Protein AF-A0A532EPL6-F1 (afdb_monomer_lite)

pLDDT: mean 80.37, std 11.19, range [48.78, 91.88]

Secondary structure (DSSP, 8-state):
-BTTTTEEEEEEE-SSSEEEEEEEHHHH-SS-TT----HHHHHHHHHHTHHHHHHHHHHHHHT---S-EEE-GGGG-

Structure (mmCIF, N/CA/C/O backbone):
data_AF-A0A532EPL6-F1
#
_entry.id   AF-A0A532EPL6-F1
#
loop_
_atom_site.group_PDB
_atom_site.id
_atom_site.type_symbol
_atom_site.label_atom_id
_atom_site.label_alt_id
_atom_site.label_comp_id
_atom_site.label_asym_id
_atom_site.label_entity_id
_atom_site.label_seq_id
_atom_site.pdbx_PDB_ins_code
_atom_site.Cartn_x
_atom_site.Cartn_y
_atom_site.Cartn_z
_atom_site.occupancy
_atom_site.B_iso_or_equiv
_atom_site.auth_seq_id
_atom_site.auth_comp_id
_atom_site.auth_asym_id
_atom_site.auth_atom_id
_atom_site.pdbx_PDB_model_num
ATOM 1 N N . TYR A 1 1 ? 7.612 -6.479 -3.790 1.00 70.19 1 TYR A N 1
ATOM 2 C CA . TYR A 1 1 ? 6.416 -6.207 -4.621 1.00 70.19 1 TYR A CA 1
ATOM 3 C C . TYR A 1 1 ? 5.802 -7.534 -5.073 1.00 70.19 1 TYR A C 1
ATOM 5 O O . TYR A 1 1 ? 6.520 -8.523 -5.116 1.00 70.19 1 TYR A O 1
ATOM 13 N N . ASP A 1 2 ? 4.492 -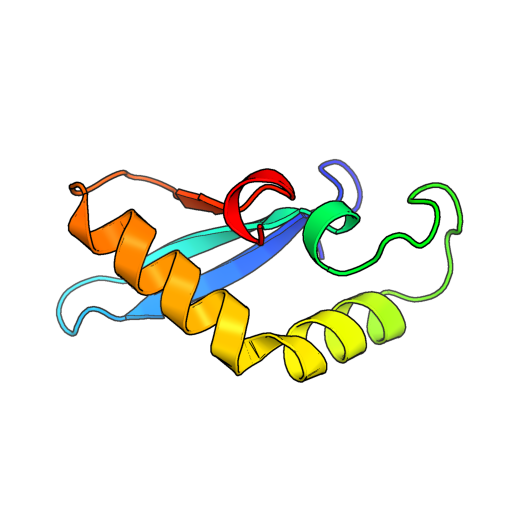7.610 -5.325 1.00 74.69 2 ASP A N 1
ATOM 14 C CA . ASP A 1 2 ? 3.856 -8.816 -5.878 1.00 74.69 2 ASP A CA 1
ATOM 15 C C . ASP A 1 2 ? 3.823 -8.710 -7.405 1.00 74.69 2 ASP A C 1
ATOM 17 O O . ASP A 1 2 ? 3.048 -7.932 -7.966 1.00 74.69 2 ASP A O 1
ATOM 21 N N . ALA A 1 3 ? 4.681 -9.485 -8.070 1.00 70.06 3 ALA A N 1
ATOM 22 C CA . ALA A 1 3 ? 4.800 -9.483 -9.524 1.00 70.06 3 ALA A CA 1
ATOM 23 C C . ALA A 1 3 ? 3.608 -10.140 -10.236 1.00 70.06 3 ALA A C 1
ATOM 25 O O . ALA A 1 3 ? 3.288 -9.753 -11.359 1.00 70.06 3 ALA A O 1
ATOM 26 N N . ALA A 1 4 ? 2.937 -11.102 -9.595 1.00 74.44 4 ALA A N 1
ATOM 27 C CA . ALA A 1 4 ? 1.798 -11.803 -10.180 1.00 74.44 4 ALA A CA 1
ATOM 28 C C . ALA A 1 4 ? 0.536 -10.933 -10.129 1.00 74.44 4 ALA A C 1
ATOM 30 O O . ALA A 1 4 ? -0.189 -10.825 -11.117 1.00 74.44 4 ALA A O 1
ATOM 31 N N . ALA A 1 5 ? 0.308 -10.265 -8.996 1.00 75.00 5 ALA A N 1
ATOM 32 C CA . ALA A 1 5 ? -0.832 -9.375 -8.795 1.00 75.00 5 ALA A CA 1
ATOM 33 C C . ALA A 1 5 ? -0.553 -7.912 -9.187 1.00 75.00 5 ALA A C 1
ATOM 35 O O . ALA A 1 5 ? -1.474 -7.097 -9.170 1.00 75.00 5 ALA A O 1
ATOM 36 N N . LYS A 1 6 ? 0.700 -7.569 -9.519 1.00 81.44 6 LYS A N 1
ATOM 37 C CA . LYS A 1 6 ? 1.171 -6.208 -9.836 1.00 81.44 6 LYS A CA 1
ATOM 38 C C . LYS A 1 6 ? 0.792 -5.190 -8.755 1.00 81.44 6 LYS A C 1
ATOM 40 O O . LYS A 1 6 ? 0.237 -4.123 -9.028 1.00 81.44 6 LYS A O 1
ATOM 45 N N . ARG A 1 7 ? 1.066 -5.541 -7.497 1.00 85.06 7 ARG A N 1
ATOM 46 C CA . ARG A 1 7 ? 0.656 -4.770 -6.312 1.00 85.06 7 ARG A CA 1
ATOM 47 C C . ARG A 1 7 ? 1.793 -4.623 -5.309 1.00 85.06 7 ARG A C 1
ATOM 49 O O . ARG A 1 7 ? 2.614 -5.520 -5.136 1.00 85.06 7 ARG A O 1
ATOM 56 N N . ILE A 1 8 ? 1.823 -3.498 -4.606 1.00 86.25 8 ILE A N 1
ATOM 57 C CA . ILE A 1 8 ? 2.711 -3.255 -3.467 1.00 86.25 8 ILE A CA 1
ATOM 58 C C . ILE A 1 8 ? 1.896 -3.432 -2.190 1.00 86.25 8 ILE A C 1
ATOM 60 O O . ILE A 1 8 ? 0.854 -2.799 -2.029 1.00 86.25 8 ILE A O 1
ATOM 64 N N . ARG A 1 9 ? 2.359 -4.298 -1.286 1.00 88.75 9 ARG A N 1
ATOM 65 C CA . ARG A 1 9 ? 1.760 -4.476 0.040 1.00 88.75 9 ARG A CA 1
ATOM 66 C C . ARG A 1 9 ? 2.454 -3.565 1.044 1.00 88.75 9 ARG A C 1
ATOM 68 O O . ARG A 1 9 ? 3.679 -3.550 1.105 1.00 88.75 9 ARG A O 1
ATOM 75 N N . PHE A 1 10 ? 1.667 -2.895 1.873 1.00 89.56 10 PHE A N 1
ATOM 76 C CA . PHE A 1 10 ? 2.141 -2.210 3.069 1.00 89.56 10 PHE A CA 1
ATOM 77 C C . PHE A 1 10 ? 1.170 -2.450 4.230 1.00 89.56 10 PHE A C 1
ATOM 79 O O . PHE A 1 10 ? 0.073 -2.979 4.047 1.00 89.56 10 PHE A O 1
ATOM 86 N N . VAL A 1 11 ? 1.592 -2.109 5.442 1.00 89.75 11 VAL A N 1
ATOM 87 C CA . VAL A 1 11 ? 0.788 -2.280 6.655 1.00 89.75 11 VAL A CA 1
ATOM 88 C C . VAL A 1 11 ? 0.602 -0.918 7.302 1.00 89.75 11 VAL A C 1
ATOM 90 O O . VAL A 1 11 ? 1.561 -0.170 7.484 1.00 89.75 11 VAL A O 1
ATOM 93 N N . GLY A 1 12 ? -0.646 -0.584 7.614 1.00 87.00 12 GLY A N 1
ATOM 94 C CA . GLY A 1 12 ? -0.977 0.518 8.505 1.00 87.00 12 GLY A CA 1
ATOM 95 C C . GLY A 1 12 ? -1.148 -0.007 9.924 1.00 87.00 12 GLY A C 1
ATOM 96 O O . GLY A 1 12 ? -1.614 -1.126 10.117 1.00 87.00 12 GLY A O 1
ATOM 97 N N . HIS A 1 13 ? -0.807 0.800 10.920 1.00 83.81 13 HIS A N 1
ATOM 98 C CA . HIS A 1 13 ? -1.086 0.484 12.317 1.00 83.81 13 HIS A CA 1
ATOM 99 C C . HIS A 1 13 ? -2.156 1.441 12.832 1.00 83.81 13 HIS A C 1
ATOM 101 O O . HIS A 1 13 ? -1.980 2.656 12.750 1.00 83.81 13 HIS A O 1
ATOM 107 N N . ASP A 1 14 ? -3.248 0.902 13.380 1.00 79.25 14 ASP A N 1
ATOM 108 C CA . ASP A 1 14 ? -4.269 1.697 14.082 1.00 79.25 14 ASP A CA 1
ATOM 109 C C . ASP A 1 14 ? -4.020 1.774 15.603 1.00 79.25 14 ASP A C 1
ATOM 111 O O . ASP A 1 14 ? -4.849 2.274 16.359 1.00 79.25 14 ASP A O 1
ATOM 115 N N . GLY A 1 15 ? -2.859 1.277 16.042 1.00 81.25 15 GLY A N 1
ATOM 116 C CA . GLY A 1 15 ? -2.444 1.153 17.437 1.00 81.25 15 GLY A CA 1
ATOM 117 C C . GLY A 1 15 ? -2.738 -0.223 18.032 1.00 81.25 15 GLY A C 1
ATOM 118 O O . GLY A 1 15 ? -1.931 -0.719 18.812 1.00 81.25 15 GLY A O 1
ATOM 119 N N . MET A 1 16 ? -3.838 -0.870 17.637 1.00 81.31 16 MET A N 1
ATOM 120 C CA . MET A 1 16 ? -4.271 -2.145 18.221 1.00 81.31 16 MET A CA 1
ATOM 121 C C . MET A 1 16 ? -4.072 -3.325 17.266 1.00 81.31 16 MET A C 1
ATOM 123 O O . MET A 1 16 ? -3.854 -4.446 17.720 1.00 81.31 16 MET A O 1
ATOM 127 N N . LEU A 1 17 ? -4.137 -3.078 15.955 1.00 82.56 17 LEU A N 1
ATOM 128 C CA . LEU A 1 17 ? -4.014 -4.085 14.910 1.00 82.56 17 LEU A CA 1
ATOM 129 C C . LEU A 1 17 ? -3.184 -3.582 13.724 1.00 82.56 17 LEU A C 1
ATOM 131 O O . LEU A 1 17 ? -3.176 -2.400 13.365 1.00 82.56 17 LEU A O 1
ATOM 135 N N . GLU A 1 18 ? -2.516 -4.538 13.088 1.00 87.56 18 GLU A N 1
ATOM 136 C CA . GLU A 1 18 ? -1.953 -4.382 11.755 1.00 87.56 18 GLU A CA 1
ATOM 137 C C . GLU A 1 18 ? -3.077 -4.454 10.723 1.00 87.56 18 GLU A C 1
ATOM 139 O O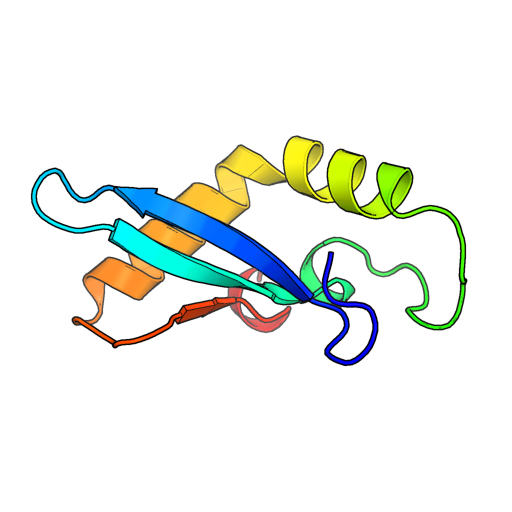 . GLU A 1 18 ? -3.811 -5.439 10.635 1.00 87.56 18 GLU A O 1
ATOM 144 N N . VAL A 1 19 ? -3.203 -3.401 9.925 1.00 88.69 19 VAL A N 1
ATOM 145 C CA . VAL A 1 19 ? -4.185 -3.298 8.855 1.00 88.69 19 VAL A CA 1
ATOM 146 C C . VAL A 1 19 ? -3.454 -3.466 7.522 1.00 88.69 19 VAL A C 1
ATOM 148 O O . VAL A 1 19 ? -2.668 -2.593 7.143 1.00 88.69 19 VAL A O 1
ATOM 151 N N . PRO A 1 20 ? -3.659 -4.578 6.797 1.00 90.75 20 PRO A N 1
ATOM 152 C CA . PRO A 1 20 ? -2.978 -4.812 5.532 1.00 90.75 20 PRO A CA 1
ATOM 153 C C . PRO A 1 20 ? -3.607 -3.989 4.400 1.00 90.75 20 PRO A C 1
ATOM 155 O O . PRO A 1 20 ? -4.809 -4.076 4.125 1.00 90.75 20 PRO A O 1
ATOM 158 N N . PHE A 1 21 ? -2.758 -3.241 3.700 1.00 91.88 21 PHE A N 1
ATOM 159 C CA . PHE A 1 21 ? -3.107 -2.475 2.511 1.00 91.88 21 PHE A CA 1
ATOM 160 C C . PHE A 1 21 ? -2.317 -2.967 1.297 1.00 91.88 21 PHE A C 1
ATOM 162 O O . PHE A 1 21 ? -1.157 -3.376 1.387 1.00 91.88 21 PHE A O 1
ATOM 169 N N . PHE A 1 22 ? -2.949 -2.884 0.136 1.00 91.06 22 PHE A N 1
ATOM 170 C CA . PHE A 1 22 ? -2.353 -3.159 -1.160 1.00 91.06 22 PHE A CA 1
ATOM 171 C C . PHE A 1 22 ? -2.573 -1.953 -2.058 1.00 91.06 22 PHE A C 1
ATOM 173 O O . PHE A 1 22 ? -3.673 -1.419 -2.099 1.00 91.06 22 PHE A O 1
ATOM 180 N N . VAL A 1 23 ? -1.555 -1.542 -2.799 1.00 88.69 23 VAL A N 1
ATOM 181 C CA . VAL A 1 23 ? -1.660 -0.518 -3.840 1.00 88.69 23 VAL A CA 1
ATOM 182 C C . VAL A 1 23 ? -1.331 -1.158 -5.172 1.00 88.69 23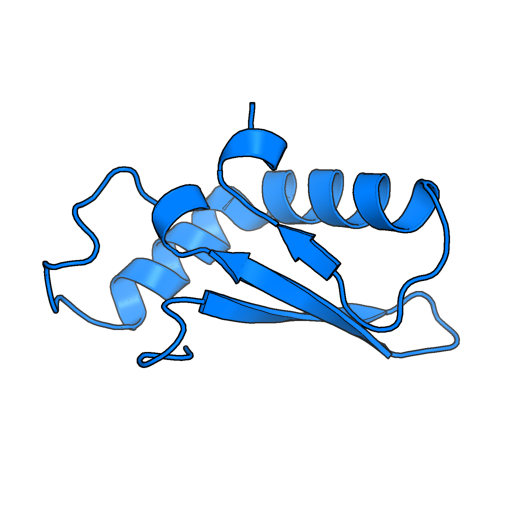 VAL A C 1
ATOM 184 O O . VAL A 1 23 ? -0.312 -1.834 -5.308 1.00 88.69 23 VAL A O 1
ATOM 187 N N . GLU A 1 24 ? -2.183 -0.951 -6.167 1.00 87.44 24 GLU A N 1
ATOM 188 C CA . GLU A 1 24 ? -1.878 -1.371 -7.532 1.00 87.44 24 GLU A CA 1
ATOM 189 C C . GLU A 1 24 ? -0.768 -0.508 -8.130 1.00 87.44 24 GLU A C 1
ATOM 191 O O . GLU A 1 24 ? -0.783 0.716 -8.006 1.00 87.44 24 GLU A O 1
ATOM 196 N N . VAL A 1 25 ? 0.184 -1.124 -8.838 1.00 81.69 25 VAL A N 1
ATOM 197 C CA . VAL A 1 25 ? 1.245 -0.354 -9.515 1.00 81.69 25 VAL A CA 1
ATOM 198 C C . VAL A 1 25 ? 0.680 0.618 -10.550 1.00 81.69 25 VAL A C 1
ATOM 200 O O . VAL A 1 25 ? 1.237 1.695 -10.740 1.00 81.69 25 VAL A O 1
ATOM 203 N N . ALA A 1 26 ? -0.473 0.285 -11.140 1.00 80.00 26 ALA A N 1
ATOM 204 C CA . ALA A 1 26 ? -1.213 1.164 -12.041 1.00 80.00 26 ALA A CA 1
ATOM 205 C C . ALA A 1 26 ? -1.707 2.456 -11.358 1.00 80.00 26 ALA A C 1
ATOM 207 O O . ALA A 1 26 ? -1.946 3.452 -12.033 1.00 80.00 26 ALA A O 1
ATOM 208 N N . ALA A 1 27 ? -1.868 2.461 -10.030 1.00 81.06 27 ALA A N 1
ATOM 209 C CA . ALA A 1 27 ? -2.246 3.655 -9.272 1.00 81.06 27 ALA A CA 1
ATOM 210 C C . ALA A 1 27 ? -1.028 4.557 -8.988 1.00 81.06 27 ALA A C 1
ATOM 212 O O . ALA A 1 27 ? -1.119 5.786 -8.911 1.00 81.06 27 ALA A O 1
ATOM 213 N N . LEU A 1 28 ? 0.150 3.942 -8.864 1.00 76.81 28 LEU A N 1
ATOM 214 C CA . LEU A 1 28 ? 1.407 4.634 -8.587 1.00 76.81 28 LEU A CA 1
ATOM 215 C C . LEU A 1 28 ? 2.022 5.239 -9.835 1.00 76.81 28 LEU A C 1
ATOM 217 O O . LEU A 1 28 ? 2.558 6.343 -9.767 1.00 76.81 28 LEU A O 1
ATOM 221 N N . SER A 1 29 ? 1.900 4.570 -10.974 1.00 66.75 29 SER A N 1
ATOM 222 C CA . SER A 1 29 ? 2.453 5.052 -12.225 1.00 66.75 29 SER A CA 1
ATOM 223 C C . SER A 1 29 ? 1.479 4.819 -13.370 1.00 66.75 29 SER A C 1
ATOM 225 O O . SER A 1 29 ? 0.937 3.730 -13.528 1.00 66.75 29 SER A O 1
ATOM 227 N N . ALA A 1 30 ? 1.311 5.839 -14.214 1.00 56.59 30 ALA A N 1
ATOM 228 C CA . ALA A 1 30 ? 0.724 5.667 -15.542 1.00 56.59 30 ALA A CA 1
ATOM 229 C C . ALA A 1 30 ? 1.655 4.861 -16.473 1.00 56.59 30 ALA A C 1
ATOM 231 O O . ALA A 1 30 ? 1.273 4.526 -17.595 1.00 56.59 30 ALA A O 1
ATOM 232 N N . ALA A 1 31 ? 2.889 4.573 -16.030 1.00 48.78 31 ALA A N 1
ATOM 233 C CA . ALA A 1 31 ? 3.844 3.789 -16.786 1.00 48.78 31 ALA A CA 1
ATOM 234 C C . ALA A 1 31 ? 3.359 2.345 -16.939 1.00 48.78 31 ALA A C 1
ATOM 236 O O . ALA A 1 31 ? 2.918 1.686 -15.997 1.00 48.78 31 ALA A O 1
ATOM 237 N N . ASN A 1 32 ? 3.445 1.888 -18.183 1.00 50.12 32 ASN A N 1
ATOM 238 C CA . ASN A 1 32 ? 2.924 0.627 -18.666 1.00 50.12 32 ASN A CA 1
ATOM 239 C C . ASN A 1 32 ? 3.354 -0.545 -17.756 1.00 50.12 32 ASN A C 1
ATOM 241 O O . ASN A 1 32 ? 4.547 -0.832 -17.672 1.00 50.12 32 ASN A O 1
ATOM 245 N N . PRO A 1 33 ? 2.418 -1.284 -17.131 1.00 52.25 33 PRO A N 1
ATOM 246 C CA . PRO A 1 33 ? 2.727 -2.421 -16.259 1.00 52.25 33 PRO A CA 1
ATOM 247 C C . PRO A 1 33 ? 3.346 -3.623 -17.000 1.00 52.25 33 PRO A C 1
ATOM 249 O O . PRO A 1 33 ? 3.517 -4.690 -16.406 1.00 52.25 33 PRO A O 1
ATOM 252 N N . ALA A 1 34 ? 3.601 -3.496 -18.307 1.00 51.25 34 ALA A N 1
ATOM 253 C CA . ALA A 1 34 ? 4.387 -4.419 -19.124 1.00 51.25 34 ALA A CA 1
ATOM 254 C C . ALA A 1 34 ? 5.887 -4.063 -19.182 1.00 51.25 34 ALA A C 1
ATOM 256 O O . ALA A 1 34 ? 6.682 -4.881 -19.639 1.00 51.25 34 ALA A O 1
ATOM 257 N N . ALA A 1 35 ? 6.290 -2.870 -18.731 1.00 51.34 35 ALA A N 1
ATOM 258 C CA . ALA A 1 35 ? 7.694 -2.514 -18.600 1.00 51.34 35 ALA A CA 1
ATOM 259 C C . ALA A 1 35 ? 8.243 -3.175 -17.328 1.00 51.34 35 ALA A C 1
ATOM 261 O O . ALA A 1 35 ? 8.016 -2.707 -16.217 1.00 51.34 35 ALA A O 1
ATOM 262 N N . SER A 1 36 ? 8.942 -4.294 -17.495 1.00 54.03 36 SER A N 1
ATOM 263 C CA . SER A 1 36 ? 9.613 -5.081 -16.448 1.00 54.03 36 SER A CA 1
ATOM 264 C C . SER A 1 36 ? 10.759 -4.341 -15.720 1.00 54.03 36 SER A C 1
ATOM 266 O O . SER A 1 36 ? 11.710 -4.971 -15.260 1.00 54.03 36 SER A O 1
ATOM 268 N N . GLY A 1 37 ? 10.728 -3.012 -15.647 1.00 59.69 37 GLY A N 1
ATOM 269 C CA . GLY A 1 37 ? 11.835 -2.179 -15.189 1.00 59.69 37 GLY A CA 1
ATOM 270 C C . GLY A 1 37 ? 11.806 -1.945 -13.686 1.00 59.69 37 GLY A C 1
ATOM 271 O O . GLY A 1 37 ? 11.121 -1.049 -13.223 1.00 59.69 37 GLY A O 1
ATOM 272 N N . ALA A 1 38 ? 12.556 -2.779 -12.963 1.00 65.38 38 ALA A N 1
ATOM 273 C CA . ALA A 1 38 ? 13.021 -2.632 -11.583 1.00 65.38 38 ALA A CA 1
ATOM 274 C C . ALA A 1 38 ? 11.957 -2.332 -10.507 1.00 65.38 38 ALA A C 1
ATOM 276 O O . ALA A 1 38 ? 11.452 -1.226 -10.375 1.00 65.38 38 ALA A O 1
ATOM 277 N N . GLU A 1 39 ? 11.733 -3.297 -9.609 1.00 72.69 39 GLU A N 1
ATOM 278 C CA . GLU A 1 39 ? 11.031 -3.111 -8.324 1.00 72.69 39 GLU A CA 1
ATOM 279 C C . GLU A 1 39 ? 11.382 -1.782 -7.617 1.00 72.69 39 GLU A C 1
ATOM 281 O O . GLU A 1 39 ? 10.512 -1.151 -7.020 1.00 72.69 39 GLU A O 1
ATOM 286 N N . ALA A 1 40 ? 12.634 -1.330 -7.747 1.00 76.00 40 ALA A N 1
ATOM 287 C CA . ALA A 1 40 ? 13.115 -0.043 -7.259 1.00 76.00 40 ALA A CA 1
ATOM 288 C C . ALA A 1 40 ? 12.347 1.178 -7.804 1.00 76.00 40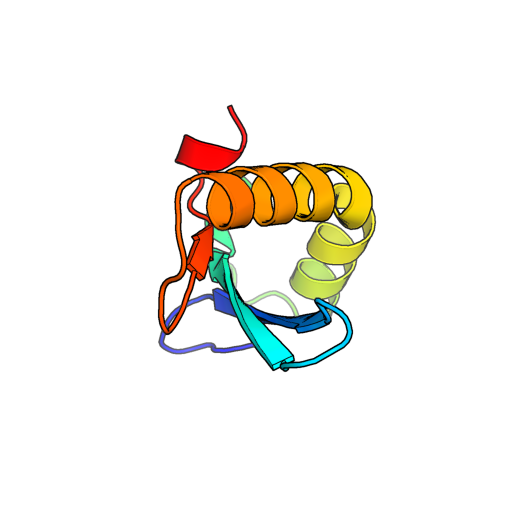 ALA A C 1
ATOM 290 O O . ALA A 1 40 ? 12.103 2.111 -7.045 1.00 76.00 40 ALA A O 1
ATOM 291 N N . GLU A 1 41 ? 11.926 1.189 -9.072 1.00 77.38 41 GLU A N 1
ATOM 292 C CA . GLU A 1 41 ? 11.124 2.285 -9.632 1.00 77.38 41 GLU A CA 1
ATOM 293 C C . GLU A 1 41 ? 9.714 2.302 -9.038 1.00 77.38 41 GLU A C 1
ATOM 295 O O . GLU A 1 41 ? 9.202 3.361 -8.676 1.00 77.38 41 GLU A O 1
ATOM 300 N N . PHE A 1 42 ? 9.101 1.128 -8.854 1.00 76.31 42 PHE A N 1
ATOM 301 C CA . PHE A 1 42 ? 7.796 1.025 -8.198 1.00 76.31 42 PHE A CA 1
ATOM 302 C C . PHE A 1 42 ? 7.857 1.439 -6.725 1.00 76.31 42 PHE A C 1
ATOM 304 O O . PHE A 1 42 ? 6.947 2.117 -6.247 1.00 76.31 42 PHE A O 1
ATOM 311 N N . LEU A 1 43 ? 8.929 1.070 -6.017 1.00 80.56 43 LEU A N 1
ATOM 312 C CA . LEU A 1 43 ? 9.172 1.516 -4.645 1.00 80.56 43 LEU A CA 1
ATOM 313 C C . LEU A 1 43 ? 9.414 3.026 -4.581 1.00 80.56 43 LEU A C 1
ATOM 315 O O . LEU A 1 43 ? 8.800 3.700 -3.763 1.00 80.56 43 LEU A O 1
ATOM 319 N N . SER A 1 44 ? 10.218 3.582 -5.487 1.00 82.50 44 SER A N 1
ATOM 320 C CA . SER A 1 44 ? 10.454 5.027 -5.541 1.00 82.50 44 SER A CA 1
ATOM 321 C C . SER A 1 44 ? 9.172 5.810 -5.852 1.00 82.50 44 SER A C 1
ATOM 323 O O . SER A 1 44 ? 8.897 6.821 -5.207 1.00 82.50 44 SER A O 1
ATOM 325 N N . ALA A 1 45 ? 8.332 5.320 -6.770 1.00 83.25 45 ALA A N 1
ATOM 326 C CA . ALA A 1 45 ? 7.027 5.914 -7.059 1.00 83.25 45 ALA A CA 1
ATOM 327 C C . ALA A 1 45 ? 6.060 5.816 -5.866 1.00 83.25 45 ALA A C 1
ATOM 329 O O . ALA A 1 45 ? 5.296 6.750 -5.611 1.00 83.25 45 ALA A O 1
ATOM 330 N N . PHE A 1 46 ? 6.099 4.704 -5.125 1.00 84.69 46 PHE A N 1
ATOM 331 C CA . PHE A 1 46 ? 5.356 4.548 -3.876 1.00 84.69 46 PHE A CA 1
ATOM 332 C C . PHE A 1 46 ? 5.799 5.582 -2.839 1.00 84.69 46 PHE A C 1
ATOM 334 O O . PHE A 1 46 ? 4.958 6.296 -2.296 1.00 84.69 46 PHE A O 1
ATOM 341 N N . ASP A 1 47 ? 7.106 5.711 -2.611 1.00 85.00 47 ASP A N 1
ATOM 342 C CA . ASP A 1 47 ? 7.663 6.668 -1.655 1.00 85.00 47 ASP A CA 1
ATOM 343 C C . ASP A 1 47 ? 7.355 8.118 -2.050 1.00 85.00 47 ASP A C 1
ATOM 345 O O . ASP A 1 47 ? 6.966 8.918 -1.197 1.00 85.00 47 ASP A O 1
ATOM 349 N N . ALA A 1 48 ? 7.423 8.447 -3.343 1.00 86.31 48 ALA A N 1
ATOM 350 C CA . ALA A 1 48 ? 7.072 9.771 -3.854 1.00 86.31 48 ALA A CA 1
ATOM 351 C C . ALA A 1 48 ? 5.592 10.125 -3.619 1.00 86.31 48 ALA A C 1
ATOM 353 O O . ALA A 1 48 ? 5.258 11.286 -3.389 1.00 86.31 48 ALA A O 1
ATOM 354 N N . LYS A 1 49 ? 4.698 9.129 -3.651 1.00 85.88 49 LYS A N 1
ATOM 355 C CA . LYS A 1 49 ? 3.250 9.292 -3.430 1.00 85.88 49 LYS A CA 1
ATOM 356 C C . LYS A 1 49 ? 2.799 8.930 -2.016 1.00 85.88 49 LYS A C 1
ATOM 358 O O . LYS A 1 49 ? 1.597 8.901 -1.749 1.00 85.88 49 LYS A O 1
ATOM 363 N N . ARG A 1 50 ? 3.729 8.672 -1.093 1.00 86.12 50 ARG A N 1
ATOM 364 C CA . ARG A 1 50 ? 3.440 8.128 0.240 1.00 86.12 50 ARG A CA 1
ATOM 365 C C . ARG A 1 50 ? 2.400 8.935 1.017 1.00 86.12 50 ARG A C 1
ATOM 367 O O . ARG A 1 50 ? 1.538 8.335 1.655 1.00 86.12 50 ARG A O 1
ATOM 374 N N . SER A 1 51 ? 2.448 10.265 0.946 1.00 88.44 51 SER A N 1
ATOM 375 C CA . SER A 1 51 ? 1.466 11.131 1.613 1.00 88.44 51 SER A CA 1
ATOM 376 C C . SER A 1 51 ? 0.049 10.905 1.081 1.00 88.44 51 SER A C 1
ATOM 378 O O . SER A 1 51 ? -0.859 10.651 1.866 1.00 88.44 51 SER A O 1
ATOM 380 N N . SER A 1 52 ? -0.134 10.884 -0.242 1.00 88.94 52 SER A N 1
ATOM 381 C CA . SER A 1 52 ? -1.438 10.621 -0.863 1.00 88.94 52 SER A CA 1
ATOM 382 C C . SER A 1 52 ? -1.934 9.205 -0.573 1.00 88.94 52 SER A C 1
ATOM 384 O O . SER A 1 52 ? -3.095 9.017 -0.224 1.00 88.94 52 SER A O 1
ATOM 386 N N . ILE A 1 53 ? -1.047 8.204 -0.645 1.00 89.69 53 ILE A N 1
ATOM 387 C CA . ILE A 1 53 ? -1.369 6.812 -0.289 1.00 89.69 53 ILE A CA 1
ATOM 388 C C . ILE A 1 53 ? -1.873 6.734 1.152 1.00 89.69 53 ILE A C 1
ATOM 390 O O . ILE A 1 53 ? -2.847 6.037 1.424 1.00 89.69 53 ILE A O 1
ATOM 394 N N . TYR A 1 54 ? -1.226 7.450 2.074 1.00 89.25 54 TYR A N 1
ATOM 395 C CA . TYR A 1 54 ? -1.624 7.489 3.475 1.00 89.25 54 TYR A CA 1
ATOM 396 C C . TYR A 1 54 ? -3.009 8.118 3.669 1.00 89.25 54 TYR A C 1
ATOM 398 O O . TYR A 1 54 ? -3.832 7.552 4.388 1.00 89.25 54 TYR A O 1
ATOM 406 N N . GLU A 1 55 ? -3.293 9.248 3.020 1.00 90.38 55 GLU A N 1
ATOM 407 C CA . GLU A 1 55 ? -4.606 9.898 3.102 1.00 90.38 55 GLU A CA 1
ATOM 408 C C . GLU A 1 55 ? -5.720 8.998 2.566 1.00 90.38 55 GLU A C 1
ATOM 410 O O . GLU A 1 55 ? -6.725 8.791 3.249 1.00 90.38 55 GLU A O 1
ATOM 415 N N . ILE A 1 56 ? -5.502 8.379 1.406 1.00 90.50 56 ILE A N 1
ATOM 416 C CA . ILE A 1 56 ? -6.451 7.448 0.788 1.00 90.50 56 ILE A CA 1
ATOM 417 C C . ILE A 1 56 ? -6.632 6.204 1.663 1.00 90.50 56 ILE A C 1
ATOM 419 O O . ILE A 1 56 ? -7.758 5.776 1.901 1.00 90.50 56 ILE A O 1
ATOM 423 N N . ALA A 1 57 ? -5.549 5.631 2.198 1.00 89.25 57 ALA A N 1
ATOM 424 C CA . ALA A 1 57 ? -5.617 4.481 3.100 1.00 89.25 57 ALA A CA 1
ATOM 425 C C . ALA A 1 57 ? -6.413 4.808 4.369 1.00 89.25 57 ALA A C 1
ATOM 427 O O . ALA A 1 57 ? -7.264 4.025 4.795 1.00 89.25 57 ALA A O 1
ATOM 428 N N . ARG A 1 58 ? -6.180 5.989 4.952 1.00 88.88 58 ARG A N 1
ATOM 429 C CA . ARG A 1 58 ? -6.918 6.486 6.116 1.00 88.88 58 ARG A CA 1
ATOM 430 C C . ARG A 1 58 ? -8.392 6.693 5.790 1.00 88.8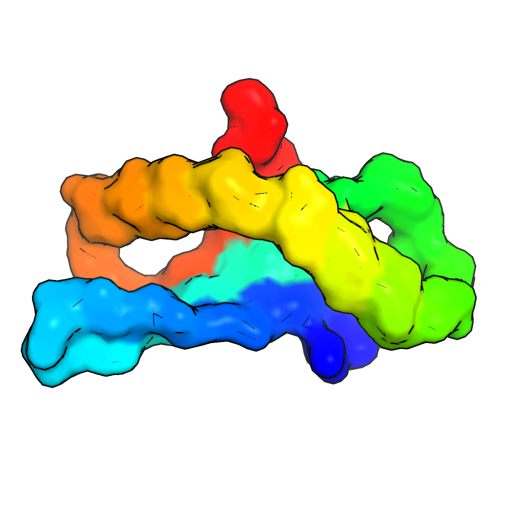8 58 ARG A C 1
ATOM 432 O O . ARG A 1 58 ? -9.250 6.304 6.581 1.00 88.88 58 ARG A O 1
ATOM 439 N N . GLN A 1 59 ? -8.692 7.272 4.633 1.00 89.81 59 GLN A N 1
ATOM 440 C CA . GLN A 1 59 ? -10.057 7.466 4.169 1.00 89.81 59 GLN A CA 1
ATOM 441 C C . GLN A 1 59 ? -10.747 6.113 3.940 1.00 89.81 59 GLN A C 1
ATOM 443 O O . GLN A 1 59 ? -11.840 5.888 4.450 1.00 89.81 59 GLN A O 1
ATOM 448 N N . ALA A 1 60 ? -10.106 5.169 3.252 1.00 88.00 60 ALA A N 1
ATOM 449 C CA . ALA A 1 60 ? -10.627 3.822 3.037 1.00 88.00 60 ALA A CA 1
ATOM 450 C C . ALA A 1 60 ? -10.896 3.097 4.366 1.00 88.00 60 ALA A C 1
ATOM 452 O O . ALA A 1 60 ? -11.951 2.484 4.523 1.00 88.00 60 ALA A O 1
ATOM 453 N N . TYR A 1 61 ? -9.993 3.232 5.342 1.00 86.88 61 TYR A N 1
ATOM 454 C CA . TYR A 1 61 ? -10.158 2.684 6.689 1.00 86.88 61 TYR A CA 1
ATOM 455 C C . TYR A 1 61 ? -11.339 3.312 7.447 1.00 86.88 61 TYR A C 1
ATOM 457 O O . TYR A 1 61 ? -12.101 2.611 8.112 1.00 86.88 61 TYR A O 1
ATOM 465 N N . SER A 1 62 ? -11.536 4.626 7.306 1.00 87.12 62 SER A N 1
ATOM 466 C CA . SER A 1 62 ? -12.651 5.365 7.914 1.00 87.12 62 SER A CA 1
ATOM 467 C C . SER A 1 62 ? -14.030 4.880 7.456 1.00 87.12 62 SER A C 1
ATOM 469 O O . SER A 1 62 ? -15.001 5.067 8.185 1.00 87.12 62 SER A O 1
ATOM 471 N N . HIS A 1 63 ? -14.144 4.283 6.268 1.00 84.81 63 HIS A N 1
ATOM 472 C CA . HIS A 1 63 ? -15.422 3.803 5.731 1.00 84.81 63 HIS A CA 1
ATOM 473 C C . HIS A 1 63 ? -15.869 2.452 6.312 1.00 84.81 63 HIS A C 1
ATOM 475 O O . HIS A 1 63 ? -16.946 1.963 5.973 1.00 84.81 63 HIS A O 1
ATOM 481 N N . GLY A 1 64 ? -15.065 1.848 7.189 1.00 80.94 64 GLY A N 1
ATOM 482 C CA . GLY A 1 64 ? -15.407 0.626 7.908 1.00 80.94 64 GLY A CA 1
ATOM 483 C C . GLY A 1 64 ? -14.333 -0.445 7.778 1.00 80.94 64 GLY A C 1
ATOM 484 O O . GLY A 1 64 ? -13.651 -0.547 6.759 1.00 80.94 64 GLY A O 1
ATOM 485 N N . ARG A 1 65 ? -14.208 -1.272 8.824 1.00 80.12 65 ARG A N 1
ATOM 486 C CA . ARG A 1 65 ? -13.176 -2.309 8.918 1.00 80.12 65 ARG A CA 1
ATOM 487 C C . ARG A 1 65 ? -13.354 -3.398 7.859 1.00 80.12 65 ARG A C 1
ATOM 489 O O . ARG A 1 65 ? -14.371 -4.086 7.824 1.00 80.12 65 ARG A O 1
ATOM 496 N N . LYS A 1 66 ? -12.313 -3.595 7.051 1.00 84.62 66 LYS A N 1
ATOM 497 C CA . LYS A 1 66 ? -12.145 -4.722 6.125 1.00 84.62 66 LYS A CA 1
ATOM 498 C C . LYS A 1 66 ? -10.911 -5.534 6.509 1.00 84.62 66 LYS A C 1
ATOM 500 O O . LYS A 1 66 ? -9.960 -4.990 7.064 1.00 84.62 66 LYS A O 1
ATOM 505 N N . ASN A 1 67 ? -10.913 -6.821 6.159 1.00 83.56 67 ASN A N 1
ATOM 506 C CA . ASN A 1 67 ? -9.755 -7.699 6.366 1.00 83.56 67 ASN A CA 1
ATOM 507 C C . ASN A 1 67 ? -8.538 -7.267 5.540 1.00 83.56 67 ASN A C 1
ATOM 509 O O . ASN A 1 67 ? -7.409 -7.479 5.962 1.00 83.56 67 ASN A O 1
ATOM 513 N N . VAL A 1 68 ? -8.773 -6.688 4.361 1.00 87.19 68 VAL A N 1
ATOM 514 C CA . VAL A 1 68 ? -7.751 -6.147 3.463 1.00 87.19 68 VAL A CA 1
ATOM 515 C C . VAL A 1 68 ? -8.310 -4.932 2.736 1.00 87.19 68 VAL A C 1
ATOM 517 O O . VAL A 1 68 ? -9.498 -4.893 2.401 1.00 87.19 68 VAL A O 1
ATOM 520 N N . TYR A 1 69 ? -7.447 -3.963 2.454 1.00 90.94 69 TYR A N 1
ATOM 521 C CA . TYR A 1 69 ? -7.778 -2.800 1.635 1.00 90.94 69 TYR A CA 1
ATOM 522 C C . TYR A 1 69 ? -6.934 -2.812 0.368 1.00 90.94 69 TYR A C 1
ATOM 524 O O . TYR A 1 69 ? -5.722 -3.007 0.431 1.00 90.94 69 TYR A O 1
ATOM 532 N N . VAL A 1 70 ? -7.572 -2.603 -0.780 1.00 90.88 70 VAL A N 1
ATOM 533 C CA . VAL A 1 70 ? -6.896 -2.498 -2.076 1.00 90.88 70 VAL A CA 1
ATOM 534 C C . VAL A 1 70 ? -7.161 -1.104 -2.617 1.00 90.88 70 VAL A C 1
ATOM 536 O O . VAL A 1 70 ? -8.313 -0.757 -2.849 1.00 90.88 70 VAL A O 1
ATOM 539 N N . LEU A 1 71 ? -6.098 -0.322 -2.775 1.00 90.00 71 LEU A N 1
ATOM 540 C CA . LEU A 1 71 ? -6.114 1.007 -3.363 1.00 90.00 71 LEU A CA 1
ATOM 541 C C . LEU A 1 71 ? -5.828 0.871 -4.858 1.00 90.00 71 LEU A C 1
ATOM 543 O O . LEU A 1 71 ? -4.759 0.410 -5.276 1.00 90.00 71 LEU A O 1
ATOM 547 N N . THR A 1 72 ? -6.818 1.243 -5.649 1.00 88.81 72 THR A N 1
ATOM 548 C CA . THR A 1 72 ? -6.829 1.176 -7.108 1.00 88.81 72 THR A CA 1
ATOM 549 C C . THR A 1 72 ? -6.599 2.570 -7.691 1.00 88.81 72 THR A C 1
ATOM 551 O O . THR A 1 72 ? -6.714 3.559 -6.968 1.00 88.81 72 THR A O 1
ATOM 554 N N . PRO A 1 73 ? -6.324 2.711 -8.999 1.00 84.81 73 PRO A N 1
ATOM 555 C CA . PRO A 1 73 ? -6.182 4.028 -9.622 1.00 84.81 73 PRO A CA 1
ATOM 556 C C . PRO A 1 73 ? -7.391 4.952 -9.408 1.00 84.81 73 PRO A C 1
ATOM 558 O O . PRO A 1 73 ? -7.233 6.168 -9.397 1.00 84.81 73 PRO A O 1
ATOM 561 N N . ALA A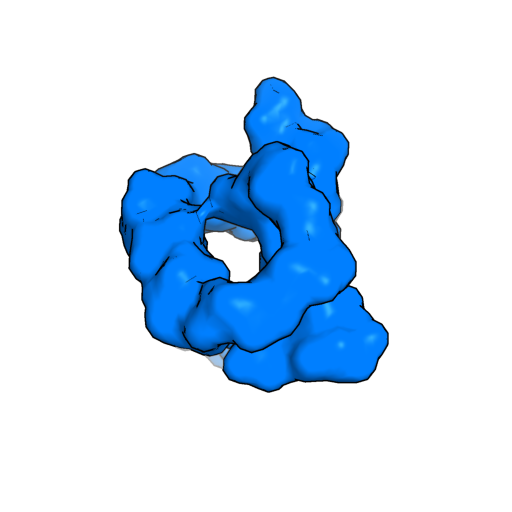 1 74 ? -8.590 4.388 -9.218 1.00 85.06 74 ALA A N 1
ATOM 562 C CA . ALA A 1 74 ? -9.810 5.152 -8.969 1.00 85.06 74 ALA A CA 1
ATOM 563 C C . ALA A 1 74 ? -9.802 5.876 -7.612 1.00 85.06 74 ALA A C 1
ATOM 565 O O . ALA A 1 74 ? -10.464 6.901 -7.476 1.00 85.06 74 ALA A O 1
ATOM 566 N N . ASP A 1 75 ? -9.046 5.367 -6.636 1.00 84.62 75 ASP A N 1
ATOM 567 C CA . ASP A 1 75 ? -8.938 5.945 -5.296 1.00 84.62 75 ASP A CA 1
ATOM 568 C C . ASP A 1 75 ? -7.975 7.149 -5.246 1.00 84.62 75 ASP A C 1
ATOM 570 O O . ASP A 1 75 ? -7.999 7.911 -4.287 1.00 84.62 75 ASP A O 1
ATOM 574 N N . PHE A 1 76 ? -7.138 7.339 -6.276 1.00 78.94 76 PHE A N 1
ATOM 575 C CA . PHE A 1 76 ? -6.147 8.425 -6.381 1.00 78.94 76 PHE A CA 1
ATOM 576 C C . PHE A 1 76 ? -6.638 9.623 -7.214 1.00 78.94 76 PHE A C 1
ATOM 578 O O . PHE A 1 76 ? -5.818 10.395 -7.716 1.00 78.94 76 PHE A O 1
ATOM 585 N N . ARG A 1 77 ? -7.953 9.744 -7.420 1.00 66.94 77 ARG A N 1
ATOM 586 C CA . ARG A 1 77 ? -8.565 10.761 -8.283 1.00 66.94 77 ARG A CA 1
ATOM 587 C C . ARG A 1 77 ? -8.822 12.086 -7.573 1.00 66.94 77 ARG A C 1
ATOM 589 O O . ARG A 1 77 ? -9.270 12.053 -6.409 1.00 66.94 77 ARG A O 1
#

Radius of gyration: 12.44 Å; chains: 1; bounding box: 28×23×37 Å

Foldseek 3Di:
DDLVQQWDWDWDDPPPDTAIEIEHLVLLDVPDNPPPPDPVVSVVSCVVCVVVVVVLVVVQVVVDDDNYYYHYNVSSD

Sequence (77 aa):
YDAAAKRIRFVGHDGMLEVPFFVEVAALSAANPAASGAEAEFLSAFDAKRSSIYEIARQAYSHGRKNVYVLTPADFR